Protein AF-A0A942KW38-F1 (afdb_monomer_lite)

Structure (mmCIF, N/CA/C/O backbone):
data_AF-A0A942KW38-F1
#
_entry.id   AF-A0A942KW38-F1
#
loop_
_atom_site.group_PDB
_atom_site.id
_atom_site.type_symbol
_atom_site.label_atom_id
_atom_site.label_alt_id
_atom_site.label_comp_id
_atom_site.label_asym_id
_atom_site.label_entity_id
_atom_site.label_seq_id
_atom_site.pdbx_PDB_ins_code
_atom_site.Cartn_x
_atom_site.Cartn_y
_atom_site.Cartn_z
_atom_site.occupancy
_atom_site.B_iso_or_equiv
_atom_site.auth_seq_id
_atom_site.auth_comp_id
_atom_site.auth_asym_id
_atom_site.auth_atom_id
_atom_site.pdbx_PDB_model_num
ATOM 1 N N . MET A 1 1 ? -9.219 4.571 5.952 1.00 87.12 1 MET A N 1
ATOM 2 C CA . MET A 1 1 ? -8.013 3.907 6.457 1.00 87.12 1 MET A CA 1
ATOM 3 C C . MET A 1 1 ? -8.110 2.416 6.201 1.00 87.12 1 MET A C 1
ATOM 5 O O . MET A 1 1 ? -9.142 1.850 6.554 1.00 87.12 1 MET A O 1
ATOM 9 N N . PRO A 1 2 ? -7.088 1.802 5.589 1.00 93.56 2 PRO A N 1
ATOM 10 C CA . PRO A 1 2 ? -7.026 0.355 5.469 1.00 93.56 2 PRO A CA 1
ATOM 11 C C . PRO A 1 2 ? -7.010 -0.313 6.845 1.00 93.56 2 PRO A C 1
ATOM 13 O O . PRO A 1 2 ? -6.400 0.193 7.786 1.00 93.56 2 PRO A O 1
ATOM 16 N N . LYS A 1 3 ? -7.657 -1.471 6.956 1.00 95.69 3 LYS A N 1
ATOM 17 C CA . LYS A 1 3 ? -7.644 -2.303 8.160 1.00 95.69 3 LYS A CA 1
ATOM 18 C C . LYS A 1 3 ? -7.396 -3.755 7.801 1.00 95.69 3 LYS A C 1
ATOM 20 O O . LYS A 1 3 ? -8.047 -4.312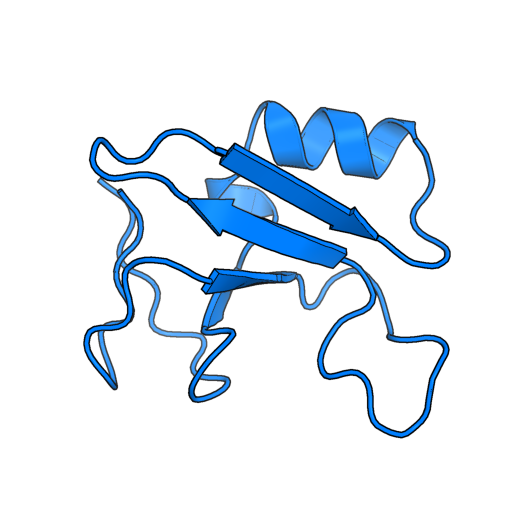 6.924 1.00 95.69 3 LYS A O 1
ATOM 25 N N . CYS A 1 4 ? -6.492 -4.409 8.514 1.00 96.94 4 CYS A N 1
ATOM 26 C CA . CYS A 1 4 ? -6.323 -5.846 8.400 1.00 96.94 4 CYS A CA 1
ATOM 27 C C . CYS A 1 4 ? -7.498 -6.564 9.077 1.00 96.94 4 CYS A C 1
ATOM 29 O O . CYS A 1 4 ? -7.673 -6.473 10.292 1.00 96.94 4 CYS A O 1
ATOM 31 N N . GLY A 1 5 ? -8.255 -7.342 8.306 1.00 96.81 5 GLY A N 1
ATOM 32 C CA . GLY A 1 5 ? -9.341 -8.185 8.808 1.00 96.81 5 GLY A CA 1
ATOM 33 C C . GLY A 1 5 ? -8.874 -9.354 9.681 1.00 96.81 5 GLY A C 1
ATOM 34 O O . GLY A 1 5 ? -9.693 -9.958 10.361 1.00 96.81 5 GLY A O 1
ATOM 35 N N . SER A 1 6 ? -7.573 -9.672 9.692 1.00 97.25 6 SER A N 1
ATOM 36 C CA . SER A 1 6 ? -7.023 -10.779 10.491 1.00 97.25 6 SER A CA 1
ATOM 37 C C . SER A 1 6 ? -6.484 -10.346 11.856 1.00 97.25 6 SER A C 1
ATOM 39 O O . SER A 1 6 ? -6.765 -11.013 12.843 1.00 97.25 6 SER A O 1
ATOM 41 N N . CYS A 1 7 ? -5.706 -9.258 11.935 1.00 96.50 7 CYS A N 1
ATOM 42 C CA . CYS A 1 7 ? -5.088 -8.814 13.196 1.00 96.50 7 CYS A CA 1
ATOM 43 C C . CYS A 1 7 ? -5.496 -7.404 13.645 1.00 96.50 7 CYS A C 1
ATOM 45 O O . CYS A 1 7 ? -5.003 -6.926 14.662 1.00 96.50 7 CYS A O 1
ATOM 47 N N . GLY A 1 8 ? -6.354 -6.713 12.888 1.00 95.50 8 GLY A N 1
ATOM 48 C CA . GLY A 1 8 ? -6.804 -5.361 13.217 1.00 95.50 8 GLY A CA 1
ATOM 49 C C . GLY A 1 8 ? -5.773 -4.256 12.979 1.00 95.50 8 GLY A C 1
ATOM 50 O O . GLY A 1 8 ? -6.049 -3.119 13.334 1.00 95.50 8 GLY A O 1
ATOM 51 N N . ASN A 1 9 ? -4.611 -4.556 12.384 1.00 95.31 9 ASN A N 1
ATOM 52 C CA . ASN A 1 9 ? -3.617 -3.543 12.018 1.00 95.31 9 ASN A CA 1
ATOM 53 C C . ASN A 1 9 ? -4.219 -2.483 11.090 1.00 95.31 9 ASN A C 1
ATOM 55 O O . ASN A 1 9 ? -4.844 -2.826 10.090 1.00 95.31 9 ASN A O 1
ATOM 59 N N . GLU A 1 10 ? -3.949 -1.222 11.397 1.00 95.12 10 GLU A N 1
ATOM 60 C CA . GLU A 1 10 ? -4.438 -0.051 10.659 1.00 95.12 10 GLU A CA 1
ATOM 61 C C . GLU A 1 10 ? -3.293 0.873 10.207 1.00 95.12 10 GLU A C 1
ATOM 63 O O . GLU A 1 10 ? -3.527 1.860 9.517 1.00 95.12 10 GLU A O 1
ATOM 68 N N . GLY A 1 11 ? -2.047 0.548 10.576 1.00 95.06 11 GLY A N 1
ATOM 69 C CA . GLY A 1 11 ? -0.894 1.421 10.358 1.00 95.06 11 GLY A CA 1
ATOM 70 C C . GLY A 1 11 ? -0.008 1.006 9.190 1.00 95.06 11 GLY A C 1
ATOM 71 O O . GLY A 1 11 ? 0.335 1.844 8.369 1.00 95.06 11 GLY A O 1
ATOM 72 N N . ILE A 1 12 ? 0.397 -0.264 9.111 1.00 95.44 12 ILE A N 1
ATOM 73 C CA . ILE A 1 12 ? 1.473 -0.677 8.191 1.00 95.44 12 ILE A CA 1
ATOM 74 C C . ILE A 1 12 ? 0.957 -1.675 7.165 1.00 95.44 12 ILE A C 1
ATOM 76 O O . ILE A 1 12 ? 0.454 -2.738 7.539 1.00 95.44 12 ILE A O 1
ATOM 80 N N . PHE A 1 13 ? 1.129 -1.370 5.882 1.00 96.06 13 PHE A N 1
ATOM 81 C CA . PHE A 1 13 ? 0.704 -2.242 4.792 1.00 96.06 13 PHE A CA 1
ATOM 82 C C . PHE A 1 13 ? 1.793 -2.377 3.733 1.00 96.06 13 PHE A C 1
ATOM 84 O O . PHE A 1 13 ? 2.460 -1.416 3.366 1.00 96.06 13 PHE A O 1
ATOM 91 N N . ASP A 1 14 ? 1.969 -3.600 3.262 1.00 95.75 14 ASP A N 1
ATOM 92 C CA . ASP A 1 14 ? 3.002 -4.027 2.336 1.00 95.75 14 ASP A CA 1
ATOM 93 C C . ASP A 1 14 ? 2.405 -4.257 0.948 1.00 95.75 14 ASP A C 1
ATOM 95 O O . ASP A 1 14 ? 1.254 -4.674 0.809 1.00 95.75 14 ASP A O 1
ATOM 99 N N . SER A 1 15 ? 3.221 -4.054 -0.081 1.00 94.31 15 SER A N 1
ATOM 100 C CA . SER A 1 15 ? 2.927 -4.496 -1.438 1.00 94.31 15 SER A CA 1
ATOM 101 C C . SER A 1 15 ? 3.541 -5.858 -1.731 1.00 94.31 15 SER A C 1
ATOM 103 O O . SER A 1 15 ? 4.747 -6.045 -1.584 1.00 94.31 15 SER A O 1
ATOM 105 N N . LYS A 1 16 ? 2.763 -6.798 -2.275 1.00 90.69 16 LYS A N 1
ATOM 106 C CA . LYS A 1 16 ? 3.344 -8.020 -2.861 1.00 90.69 16 LYS A CA 1
ATOM 107 C C . LYS A 1 16 ? 4.049 -7.784 -4.204 1.00 90.69 16 LYS A C 1
ATOM 109 O O . LYS A 1 16 ? 4.720 -8.686 -4.695 1.00 90.69 16 LYS A O 1
ATOM 114 N N . SER A 1 17 ? 3.830 -6.628 -4.840 1.00 87.50 17 SER A N 1
ATOM 115 C CA . SER A 1 17 ? 4.288 -6.357 -6.214 1.00 87.50 17 SER A CA 1
ATOM 116 C C . SER A 1 17 ? 5.788 -6.082 -6.317 1.00 87.50 17 SER A C 1
ATOM 118 O O . SER A 1 17 ? 6.362 -6.211 -7.397 1.00 87.50 17 SER A O 1
ATOM 120 N N . VAL A 1 18 ? 6.430 -5.745 -5.196 1.00 88.62 18 VAL A N 1
ATOM 121 C CA . VAL A 1 18 ? 7.862 -5.457 -5.134 1.00 88.62 18 VAL A CA 1
ATOM 122 C C . VAL A 1 18 ? 8.522 -6.454 -4.202 1.00 88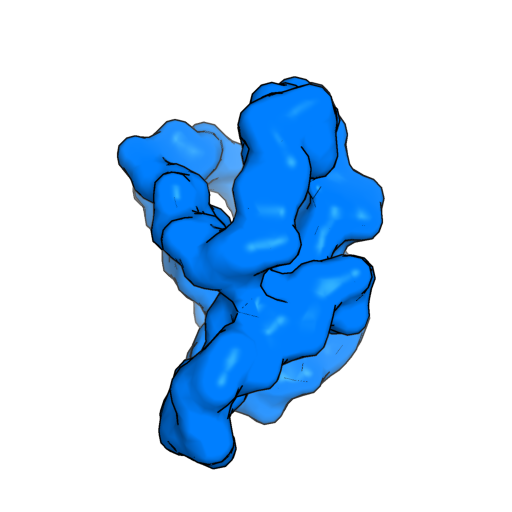.62 18 VAL A C 1
ATOM 124 O O . VAL A 1 18 ? 8.301 -6.444 -2.990 1.00 88.62 18 VAL A O 1
ATOM 127 N N . ASN A 1 19 ? 9.364 -7.310 -4.777 1.00 85.88 19 ASN A N 1
ATOM 128 C CA . ASN A 1 19 ? 10.135 -8.257 -3.990 1.00 85.88 19 ASN A CA 1
ATOM 129 C C . ASN A 1 19 ? 11.157 -7.511 -3.113 1.00 85.88 19 ASN A C 1
ATOM 131 O O . ASN A 1 19 ? 11.852 -6.618 -3.606 1.00 85.88 19 ASN A O 1
ATOM 135 N N . PRO A 1 20 ? 11.291 -7.882 -1.831 1.00 84.25 20 PRO A N 1
ATOM 136 C CA . PRO A 1 20 ? 12.320 -7.326 -0.968 1.00 84.25 20 PRO A CA 1
ATOM 137 C C . PRO A 1 20 ? 13.714 -7.707 -1.478 1.00 84.25 20 PRO A C 1
ATOM 139 O O . PRO A 1 20 ? 13.978 -8.859 -1.813 1.00 84.25 20 PRO A O 1
ATOM 142 N N . VAL A 1 21 ? 14.641 -6.748 -1.473 1.00 80.25 21 VAL A N 1
ATOM 143 C CA . VAL A 1 21 ? 16.057 -7.004 -1.807 1.00 80.25 21 VAL A CA 1
ATOM 144 C C . VAL A 1 21 ? 16.801 -7.660 -0.639 1.00 80.25 21 VAL A C 1
ATOM 146 O O . VAL A 1 21 ? 17.793 -8.359 -0.831 1.00 80.25 21 VAL A O 1
ATOM 149 N N . ARG A 1 22 ? 16.338 -7.436 0.597 1.00 75.69 22 ARG A N 1
AT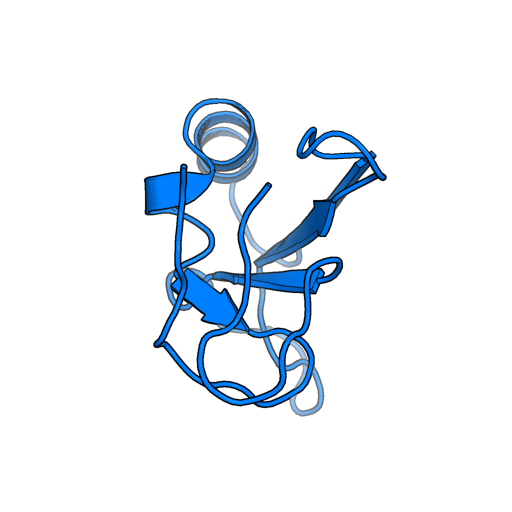OM 150 C CA . ARG A 1 22 ? 16.972 -7.967 1.810 1.00 75.69 22 ARG A CA 1
ATOM 151 C C . ARG A 1 22 ? 16.262 -9.244 2.272 1.00 75.69 22 ARG A C 1
ATOM 153 O O . ARG A 1 22 ? 15.044 -9.199 2.417 1.00 75.69 22 ARG A O 1
ATOM 160 N N . PRO A 1 23 ? 16.990 -10.323 2.628 1.00 71.38 23 PRO A N 1
ATOM 161 C CA . PRO A 1 23 ? 16.397 -11.600 3.051 1.00 71.38 23 PRO A CA 1
ATOM 162 C C . PRO A 1 23 ? 15.425 -11.512 4.237 1.00 71.38 23 PRO A C 1
ATOM 164 O O . PRO A 1 23 ? 14.568 -12.372 4.394 1.00 71.38 23 PRO A O 1
ATOM 167 N N . LEU A 1 24 ? 15.573 -10.490 5.086 1.00 73.56 24 LEU A N 1
ATOM 168 C CA . LEU A 1 24 ? 14.741 -10.275 6.275 1.00 73.56 24 LEU A CA 1
ATOM 169 C C . LEU A 1 24 ? 13.646 -9.219 6.074 1.00 73.56 24 LEU A C 1
ATOM 171 O O . LEU A 1 24 ? 12.829 -9.012 6.970 1.00 73.56 24 LEU A O 1
ATOM 175 N N . ALA A 1 25 ? 13.631 -8.52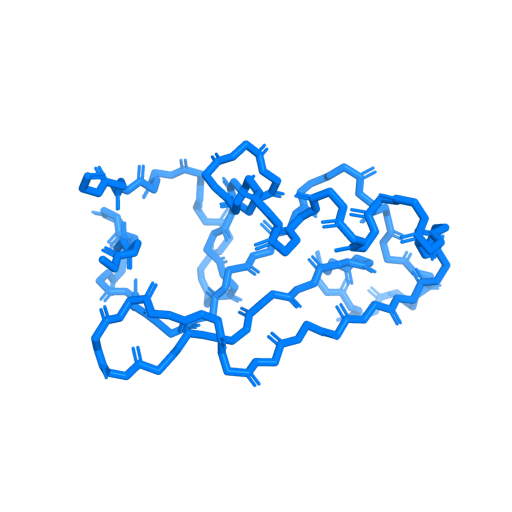5 4.934 1.00 76.19 25 ALA A N 1
ATOM 176 C CA . ALA A 1 25 ? 12.581 -7.560 4.642 1.00 76.19 25 ALA A CA 1
ATOM 177 C C . ALA A 1 25 ? 11.322 -8.299 4.179 1.00 76.19 25 ALA A C 1
ATOM 179 O O . ALA A 1 25 ? 11.388 -9.234 3.385 1.00 76.19 25 ALA A O 1
ATOM 180 N N . ARG A 1 26 ? 10.165 -7.871 4.688 1.00 74.31 26 ARG A N 1
ATOM 181 C CA . ARG A 1 26 ? 8.865 -8.476 4.357 1.00 74.31 26 ARG A CA 1
ATOM 182 C C . ARG A 1 26 ? 8.334 -8.029 2.997 1.00 74.31 26 ARG A C 1
ATOM 184 O O . ARG A 1 26 ? 7.578 -8.765 2.369 1.00 74.31 26 ARG A O 1
ATOM 191 N N . SER A 1 27 ? 8.755 -6.850 2.549 1.00 85.81 27 SER A N 1
ATOM 192 C CA . SER A 1 27 ? 8.316 -6.216 1.313 1.00 85.81 27 SER A CA 1
ATOM 193 C C . SER A 1 27 ? 9.404 -5.304 0.749 1.00 85.81 27 SER A C 1
ATOM 195 O O . SER A 1 27 ? 10.213 -4.759 1.502 1.00 85.81 27 SER A O 1
ATOM 197 N N . GLY A 1 28 ? 9.429 -5.138 -0.574 1.00 90.75 28 GLY A N 1
ATOM 198 C CA . GLY A 1 28 ? 10.209 -4.094 -1.242 1.00 90.75 28 GLY A CA 1
ATOM 199 C C . GLY A 1 28 ? 9.484 -2.744 -1.330 1.00 90.75 28 GLY A C 1
ATOM 200 O O . GLY A 1 28 ? 10.090 -1.766 -1.759 1.00 90.75 28 GLY A O 1
ATOM 201 N N . LEU A 1 29 ? 8.211 -2.677 -0.925 1.00 94.81 29 LEU A N 1
ATOM 202 C CA . LEU A 1 29 ? 7.393 -1.462 -0.896 1.00 94.81 29 LEU A CA 1
ATOM 203 C C . LEU A 1 29 ? 6.381 -1.529 0.261 1.00 94.81 29 LEU A C 1
ATOM 205 O O . LEU A 1 29 ? 5.542 -2.431 0.309 1.00 94.81 29 LEU A O 1
ATOM 209 N N . GLN A 1 30 ? 6.456 -0.584 1.190 1.00 95.56 30 GLN A N 1
ATOM 210 C CA . GLN A 1 30 ? 5.651 -0.535 2.410 1.00 95.56 30 GLN A CA 1
ATOM 211 C C . GLN A 1 30 ? 5.115 0.879 2.628 1.00 95.56 30 GLN A C 1
ATOM 213 O O . GLN A 1 30 ? 5.842 1.850 2.451 1.00 95.56 30 GLN A O 1
ATOM 218 N N . ALA A 1 31 ? 3.860 0.999 3.048 1.00 95.88 31 ALA A N 1
ATOM 219 C CA . ALA A 1 31 ? 3.269 2.254 3.487 1.00 95.88 31 ALA A CA 1
ATOM 220 C C . ALA A 1 31 ? 2.980 2.245 4.984 1.00 95.88 31 ALA A C 1
ATOM 222 O O . ALA A 1 31 ? 2.500 1.257 5.548 1.00 95.88 31 ALA A O 1
ATOM 223 N N . LEU A 1 32 ? 3.212 3.405 5.589 1.00 95.94 32 LEU A N 1
ATOM 224 C CA . LEU A 1 32 ? 2.727 3.774 6.905 1.00 95.94 32 LEU A CA 1
ATOM 225 C C . LEU A 1 32 ? 1.546 4.732 6.734 1.00 95.94 32 LEU A C 1
ATOM 227 O O . LEU A 1 32 ? 1.672 5.763 6.076 1.00 95.94 32 LEU A O 1
ATOM 231 N N . PHE A 1 33 ? 0.421 4.419 7.362 1.00 94.81 33 PHE A N 1
ATOM 232 C CA . PHE A 1 33 ? -0.783 5.239 7.388 1.00 94.81 33 PHE A CA 1
ATOM 233 C C . PHE A 1 33 ? -0.900 5.960 8.730 1.00 94.81 33 PHE A C 1
ATOM 235 O O . PHE A 1 33 ? -0.655 5.382 9.790 1.00 94.81 33 PHE A O 1
ATOM 242 N N . SER A 1 34 ? -1.276 7.237 8.688 1.00 91.38 34 SER A N 1
ATOM 243 C CA . SER A 1 34 ? -1.614 8.012 9.882 1.00 91.38 34 SER A CA 1
ATOM 244 C C . SER A 1 34 ? -3.072 7.802 10.291 1.00 91.38 34 SER A C 1
ATOM 246 O O . SER A 1 34 ? -3.919 7.408 9.481 1.00 91.38 34 SER A O 1
ATOM 248 N N . ASN A 1 35 ? -3.392 8.163 11.539 1.00 81.75 35 ASN A N 1
ATOM 249 C CA . ASN A 1 35 ? -4.777 8.293 11.993 1.00 81.75 35 ASN A CA 1
ATOM 250 C C . ASN A 1 35 ? -5.531 9.248 11.053 1.00 81.75 35 ASN A C 1
ATOM 252 O O . ASN A 1 35 ? -5.194 10.425 10.959 1.00 81.75 35 ASN A O 1
ATOM 256 N N . GLY A 1 36 ? -6.510 8.716 10.318 1.00 79.31 36 GLY A N 1
ATOM 257 C CA . GLY A 1 36 ? -7.212 9.415 9.233 1.00 79.31 36 GLY A CA 1
ATOM 258 C C . GLY A 1 36 ? -7.155 8.682 7.890 1.00 79.31 36 GLY A C 1
ATOM 259 O O . GLY A 1 36 ? -7.946 8.969 6.999 1.00 79.31 36 GLY A O 1
ATOM 260 N N . GLY A 1 37 ? -6.286 7.674 7.753 1.00 83.62 37 GLY A N 1
ATOM 261 C CA . GLY A 1 37 ? -6.209 6.846 6.549 1.00 83.62 37 GLY A CA 1
ATOM 262 C C . GLY A 1 37 ? -5.429 7.457 5.394 1.00 83.62 37 GLY A C 1
ATOM 263 O O . GLY A 1 37 ? -5.480 6.911 4.297 1.00 83.62 37 GLY A O 1
ATOM 264 N N . THR A 1 38 ? -4.705 8.544 5.640 1.00 90.12 38 THR A N 1
ATOM 265 C CA . THR A 1 38 ? -3.725 9.104 4.711 1.00 90.12 38 THR A CA 1
ATOM 266 C C . THR A 1 38 ? -2.379 8.410 4.872 1.00 90.12 38 THR A C 1
ATOM 268 O O . THR A 1 38 ? -2.004 8.010 5.976 1.00 90.12 38 THR A O 1
ATOM 271 N N . ILE A 1 39 ? -1.635 8.293 3.777 1.00 94.06 39 ILE A N 1
ATOM 272 C CA . ILE A 1 39 ? -0.255 7.810 3.805 1.00 94.06 39 ILE A CA 1
ATOM 273 C C . ILE A 1 39 ? 0.610 8.857 4.513 1.00 94.06 39 ILE A C 1
ATOM 275 O O . ILE A 1 39 ? 0.678 10.009 4.090 1.00 94.06 39 ILE A O 1
ATOM 279 N N . ALA A 1 40 ? 1.267 8.446 5.592 1.00 95.25 40 ALA A N 1
ATOM 280 C CA . ALA A 1 40 ? 2.267 9.237 6.295 1.00 95.25 40 ALA A CA 1
ATOM 281 C C . ALA A 1 40 ? 3.656 9.069 5.668 1.00 95.25 40 ALA A C 1
ATOM 283 O O . ALA A 1 40 ? 4.423 10.026 5.600 1.00 95.25 40 ALA A O 1
ATOM 284 N N . ASN A 1 41 ? 3.985 7.852 5.225 1.00 94.94 41 ASN A N 1
ATOM 285 C CA . ASN A 1 41 ? 5.266 7.537 4.602 1.00 94.94 41 ASN A CA 1
ATOM 286 C C . ASN A 1 41 ? 5.147 6.326 3.667 1.00 94.94 41 ASN A C 1
ATOM 288 O O . ASN A 1 41 ? 4.340 5.432 3.922 1.00 94.94 41 ASN A O 1
ATOM 292 N N . VAL A 1 42 ? 6.002 6.270 2.642 1.00 94.56 42 VAL A N 1
ATOM 293 C CA . VAL A 1 42 ? 6.223 5.074 1.818 1.00 94.56 42 VAL A CA 1
ATOM 294 C C . VAL A 1 42 ? 7.705 4.738 1.829 1.00 94.56 42 VAL A C 1
ATOM 296 O O . VAL A 1 42 ? 8.536 5.492 1.325 1.00 94.56 42 VAL A O 1
ATOM 299 N N . GLU A 1 43 ? 8.029 3.582 2.389 1.00 93.12 43 GLU A N 1
ATOM 300 C CA . GLU A 1 43 ? 9.362 3.001 2.351 1.00 93.12 43 GLU A CA 1
ATOM 301 C C . GLU A 1 43 ? 9.471 2.061 1.156 1.00 93.12 43 GLU A C 1
ATOM 303 O O . GLU A 1 43 ? 8.586 1.242 0.902 1.00 93.12 43 GLU A O 1
ATOM 308 N N . TYR A 1 44 ? 10.565 2.160 0.406 1.00 92.12 44 TYR A N 1
ATOM 309 C CA . TYR A 1 44 ? 10.772 1.327 -0.768 1.00 92.12 44 TYR A CA 1
ATOM 310 C C . TYR A 1 44 ? 12.239 0.963 -0.961 1.00 92.12 44 TYR A C 1
ATOM 312 O O . TYR A 1 44 ? 13.155 1.718 -0.639 1.00 92.12 44 TYR A O 1
ATOM 320 N N . CYS A 1 45 ? 12.462 -0.223 -1.516 1.00 88.56 45 CYS A N 1
ATOM 321 C CA . CYS A 1 45 ? 13.771 -0.722 -1.890 1.00 88.56 45 CYS A CA 1
ATOM 322 C C . CYS A 1 45 ? 13.653 -1.389 -3.259 1.00 88.56 45 CYS A C 1
ATOM 324 O O . CYS A 1 45 ? 12.957 -2.391 -3.398 1.00 88.56 45 CYS A O 1
ATOM 326 N N . ASN A 1 46 ? 14.338 -0.826 -4.260 1.00 84.75 46 ASN A N 1
ATOM 327 C CA . ASN A 1 46 ? 14.302 -1.298 -5.649 1.00 84.75 46 ASN A CA 1
ATOM 328 C C . ASN A 1 46 ? 12.913 -1.211 -6.323 1.00 84.75 46 ASN A C 1
ATOM 330 O O . ASN A 1 46 ? 12.644 -1.922 -7.288 1.00 84.75 46 ASN A O 1
ATOM 334 N N . ALA A 1 47 ? 12.037 -0.327 -5.831 1.00 89.00 47 ALA A N 1
ATOM 335 C CA . ALA A 1 47 ? 10.827 0.073 -6.544 1.00 89.00 47 ALA A CA 1
ATOM 336 C C . ALA A 1 47 ? 11.139 1.279 -7.454 1.00 89.00 47 ALA A C 1
ATOM 338 O O . ALA A 1 47 ? 11.761 2.234 -6.977 1.00 89.00 47 ALA A O 1
ATOM 339 N N . PRO A 1 48 ? 10.724 1.267 -8.734 1.00 91.75 48 PRO A N 1
ATOM 340 C CA . PRO A 1 48 ? 10.861 2.430 -9.606 1.00 91.75 48 PRO A CA 1
ATOM 341 C C . PRO A 1 48 ? 9.982 3.584 -9.105 1.00 91.75 48 PRO A C 1
ATOM 343 O O . PRO A 1 48 ? 8.919 3.356 -8.522 1.00 91.75 48 PRO A O 1
ATOM 346 N N . TRP A 1 49 ? 10.416 4.826 -9.335 1.00 92.12 49 TRP A N 1
ATOM 347 C CA . TRP A 1 49 ? 9.718 6.018 -8.840 1.00 92.12 49 TRP A CA 1
ATOM 348 C C . TRP A 1 49 ? 8.267 6.093 -9.331 1.00 92.12 49 TRP A C 1
ATOM 350 O O . TRP A 1 49 ? 7.378 6.472 -8.576 1.00 92.12 49 TRP A O 1
ATOM 360 N N . GLU A 1 50 ? 8.005 5.663 -10.563 1.00 95.25 50 GLU A N 1
ATOM 361 C CA . GLU A 1 50 ? 6.669 5.611 -11.154 1.00 95.25 50 GLU A CA 1
ATOM 362 C C . GLU A 1 50 ? 5.728 4.718 -10.340 1.00 95.25 50 GLU A C 1
ATOM 364 O O . GLU A 1 50 ? 4.571 5.076 -10.126 1.00 95.25 50 GLU A O 1
ATOM 369 N N . LEU A 1 51 ? 6.235 3.589 -9.834 1.00 94.44 51 LEU A N 1
ATOM 370 C CA . LEU A 1 51 ? 5.471 2.684 -8.980 1.00 94.44 51 LEU A CA 1
ATOM 371 C C . LEU A 1 51 ? 5.252 3.276 -7.588 1.00 94.44 51 LEU A C 1
ATOM 373 O O . LEU A 1 51 ? 4.156 3.161 -7.052 1.00 94.44 51 LEU A O 1
ATOM 377 N N . VAL A 1 52 ? 6.267 3.925 -7.010 1.00 95.19 52 VAL A N 1
ATOM 378 C CA . VAL A 1 52 ? 6.136 4.604 -5.709 1.00 95.19 52 VAL A CA 1
ATOM 379 C C . VAL A 1 52 ? 5.087 5.715 -5.796 1.00 95.19 52 VAL A C 1
ATOM 381 O O . VAL A 1 52 ? 4.210 5.809 -4.940 1.00 95.19 52 VAL A O 1
ATOM 384 N N . ASN A 1 53 ? 5.122 6.511 -6.866 1.00 95.69 53 ASN A N 1
ATOM 385 C CA . ASN A 1 53 ? 4.144 7.559 -7.123 1.00 95.69 53 ASN A CA 1
ATOM 386 C C . ASN A 1 53 ? 2.742 6.981 -7.385 1.00 95.69 53 ASN A C 1
ATOM 388 O O . ASN A 1 53 ? 1.758 7.509 -6.874 1.00 95.69 53 ASN A O 1
ATOM 392 N N . ALA A 1 54 ? 2.623 5.880 -8.132 1.00 95.50 54 ALA A N 1
ATOM 393 C CA . ALA A 1 54 ? 1.344 5.194 -8.327 1.00 95.50 54 ALA A CA 1
ATOM 394 C C . ALA A 1 54 ? 0.774 4.663 -7.001 1.00 95.50 54 ALA A C 1
ATOM 396 O O . ALA A 1 54 ? -0.389 4.910 -6.698 1.00 95.50 54 ALA A O 1
ATOM 397 N N . ALA A 1 55 ? 1.607 4.041 -6.162 1.00 94.88 55 ALA A N 1
ATOM 398 C CA . ALA A 1 55 ? 1.224 3.567 -4.833 1.00 94.88 55 ALA A CA 1
ATOM 399 C C . ALA A 1 55 ? 0.772 4.697 -3.903 1.00 94.88 55 ALA A C 1
ATOM 401 O O . ALA A 1 55 ? -0.119 4.495 -3.082 1.00 94.88 55 ALA A O 1
ATOM 402 N N . TRP A 1 56 ? 1.336 5.896 -4.061 1.00 94.6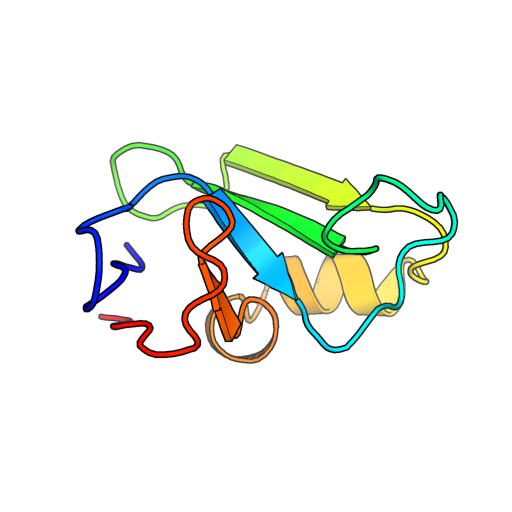2 56 TRP A N 1
ATOM 403 C CA . TRP A 1 56 ? 0.882 7.076 -3.331 1.00 94.62 56 TRP A CA 1
ATOM 404 C C . TRP A 1 56 ? -0.515 7.541 -3.764 1.00 94.62 56 TRP A C 1
ATOM 406 O O . TRP A 1 56 ? -1.308 7.978 -2.933 1.00 94.62 56 TRP A O 1
ATOM 416 N N . ASN A 1 57 ? -0.816 7.448 -5.062 1.00 94.69 57 ASN A N 1
ATOM 417 C CA . ASN A 1 57 ? -2.075 7.921 -5.643 1.00 94.69 57 ASN A CA 1
ATOM 418 C C . ASN A 1 57 ? -3.207 6.880 -5.596 1.00 94.69 57 ASN A C 1
ATOM 420 O O . ASN A 1 57 ? -4.372 7.264 -5.614 1.00 94.69 57 ASN A O 1
ATOM 424 N N . GLN A 1 58 ? -2.874 5.587 -5.570 1.00 94.38 58 GLN A N 1
ATOM 425 C CA . GLN A 1 58 ? -3.817 4.458 -5.604 1.00 94.38 58 GLN A CA 1
ATOM 426 C C . GLN A 1 58 ? -3.434 3.384 -4.564 1.00 94.38 58 GLN A C 1
ATOM 428 O O . GLN A 1 58 ? -3.149 2.232 -4.919 1.00 94.38 58 GLN A O 1
ATOM 433 N N . PRO A 1 59 ? -3.353 3.734 -3.268 1.00 94.50 59 PRO A N 1
ATOM 434 C CA . PRO A 1 59 ? -2.850 2.834 -2.231 1.00 94.50 59 PRO A CA 1
ATOM 435 C C . PRO A 1 59 ? -3.594 1.500 -2.145 1.00 94.50 59 PRO A C 1
ATOM 437 O O . PRO A 1 59 ? -2.971 0.471 -1.886 1.00 94.50 59 PRO A O 1
ATOM 440 N N . GLU A 1 60 ? -4.898 1.497 -2.403 1.00 94.06 60 GLU A N 1
ATOM 441 C CA . GLU A 1 60 ? -5.763 0.322 -2.347 1.00 94.06 60 GLU A CA 1
ATOM 442 C C . GLU A 1 60 ? -5.398 -0.767 -3.359 1.00 94.06 60 GLU A C 1
ATOM 444 O O . GLU A 1 60 ? -5.642 -1.951 -3.122 1.00 94.06 60 GLU A O 1
ATOM 449 N N . ILE A 1 61 ? -4.756 -0.376 -4.460 1.00 94.19 61 ILE A N 1
ATOM 450 C CA . ILE A 1 61 ? -4.282 -1.290 -5.502 1.00 94.19 61 ILE A CA 1
ATOM 451 C C . ILE A 1 61 ? -2.897 -1.840 -5.146 1.00 94.19 61 ILE A C 1
ATOM 453 O O . ILE A 1 61 ? -2.564 -2.979 -5.481 1.00 94.19 61 ILE A O 1
ATOM 457 N N . HIS A 1 62 ? -2.079 -1.034 -4.467 1.00 94.88 62 HIS A N 1
ATOM 458 C CA . HIS A 1 62 ? -0.661 -1.318 -4.280 1.00 94.88 62 HIS A CA 1
ATOM 459 C C . HIS A 1 62 ? -0.318 -1.948 -2.926 1.00 94.88 62 HIS A C 1
ATOM 461 O O . HIS A 1 62 ? 0.636 -2.724 -2.875 1.00 94.88 62 HIS A O 1
ATOM 467 N N . PHE A 1 63 ? -1.068 -1.682 -1.853 1.00 95.56 63 PHE A N 1
ATOM 468 C CA . PHE A 1 63 ? -0.779 -2.178 -0.500 1.00 95.56 63 PHE A CA 1
ATOM 469 C C . PHE A 1 63 ? -1.733 -3.303 -0.083 1.00 95.56 63 PHE A C 1
ATOM 471 O O . PHE A 1 63 ? -2.674 -3.130 0.686 1.00 95.56 63 PHE A O 1
ATOM 478 N N . ASP A 1 64 ? -1.488 -4.498 -0.600 1.00 95.06 64 ASP A N 1
ATOM 479 C CA . ASP A 1 64 ? -2.415 -5.624 -0.521 1.00 95.06 64 ASP A CA 1
ATOM 480 C C . ASP A 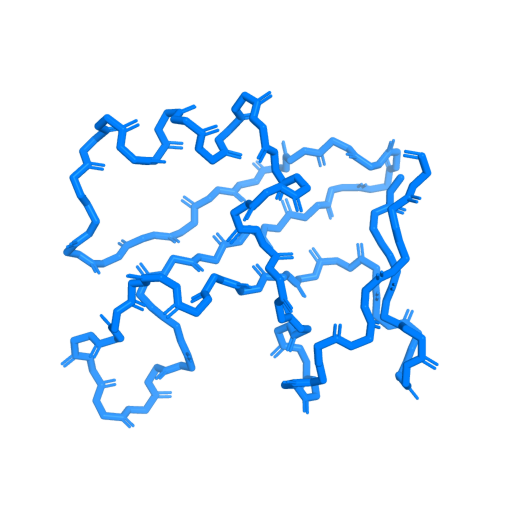1 64 ? -2.093 -6.645 0.582 1.00 95.06 64 ASP A C 1
ATOM 482 O O . ASP A 1 64 ? -2.747 -7.687 0.683 1.00 95.06 64 ASP A O 1
ATOM 486 N N . ARG A 1 65 ? -1.089 -6.367 1.420 1.00 95.75 65 ARG A N 1
ATOM 487 C CA . ARG A 1 65 ? -0.705 -7.212 2.553 1.00 95.75 65 ARG A CA 1
ATOM 488 C C . ARG A 1 65 ? -0.575 -6.418 3.839 1.00 95.75 65 ARG A C 1
ATOM 490 O O . ARG A 1 65 ? -0.143 -5.276 3.869 1.00 95.75 65 ARG A O 1
ATOM 497 N N . CYS A 1 66 ? -0.916 -7.053 4.948 1.00 95.81 66 CYS A N 1
ATOM 498 C CA . CYS A 1 66 ? -0.740 -6.479 6.268 1.00 95.81 66 CYS A CA 1
ATOM 499 C C . CYS A 1 66 ? 0.740 -6.537 6.658 1.00 95.81 66 CYS A C 1
ATOM 501 O O . CYS A 1 66 ? 1.280 -7.633 6.799 1.00 95.81 66 CYS A O 1
ATOM 503 N N . GLY A 1 67 ? 1.363 -5.398 6.967 1.00 93.69 67 GLY A N 1
ATOM 504 C CA . GLY A 1 67 ? 2.771 -5.362 7.385 1.00 93.69 67 GLY A CA 1
ATOM 505 C C . GLY A 1 67 ? 3.048 -6.088 8.706 1.00 93.69 67 GLY A C 1
ATOM 506 O O . GLY A 1 67 ? 4.127 -6.642 8.915 1.00 93.69 67 GLY A O 1
ATOM 507 N N . GLN A 1 68 ? 2.043 -6.172 9.585 1.00 94.44 68 GLN A N 1
ATOM 508 C CA . GLN A 1 68 ? 2.148 -6.885 10.865 1.00 94.44 68 GLN A CA 1
ATOM 509 C C . GLN A 1 68 ? 2.069 -8.417 10.733 1.00 94.44 68 GLN A C 1
ATOM 511 O O . GLN A 1 68 ? 2.995 -9.126 11.131 1.00 94.44 68 GLN A O 1
ATOM 516 N N . CYS A 1 69 ? 0.979 -8.951 10.168 1.00 94.50 69 CYS A N 1
ATOM 517 C CA . CYS A 1 69 ? 0.727 -10.400 10.133 1.00 94.50 69 CYS A CA 1
ATOM 518 C C . CYS A 1 69 ? 0.876 -11.055 8.748 1.00 94.50 69 CYS A C 1
ATOM 520 O O . CYS A 1 69 ? 0.740 -12.269 8.642 1.00 94.50 69 CYS A O 1
ATOM 522 N N . GLY A 1 70 ? 1.121 -10.285 7.685 1.00 93.69 70 GLY A N 1
ATOM 523 C CA . GLY A 1 70 ? 1.255 -10.789 6.312 1.00 93.69 70 GLY A CA 1
ATOM 524 C C . GLY A 1 70 ? -0.060 -11.161 5.617 1.00 93.69 70 GLY A C 1
ATOM 525 O O . GLY A 1 70 ? -0.042 -11.524 4.443 1.00 93.69 70 GLY A O 1
ATOM 526 N N . SER A 1 71 ? -1.200 -11.066 6.309 1.00 95.94 71 SER A N 1
ATOM 527 C CA . SER A 1 71 ? -2.518 -11.369 5.740 1.00 95.94 71 SER A CA 1
ATOM 528 C C . SER A 1 71 ? -2.856 -10.460 4.560 1.00 95.94 71 SER A C 1
ATOM 530 O O . SER A 1 71 ? -2.619 -9.255 4.620 1.00 95.94 71 SER A O 1
ATOM 532 N N . SER A 1 72 ? -3.471 -11.027 3.523 1.00 95.50 72 SER A N 1
ATOM 533 C CA . SER A 1 72 ? -4.047 -10.288 2.392 1.00 95.50 72 SER A CA 1
ATOM 534 C C . SER A 1 72 ? -5.501 -9.862 2.621 1.00 95.50 72 SER A C 1
ATOM 536 O O . SER A 1 72 ? -6.135 -9.310 1.728 1.00 95.50 72 SER A O 1
ATOM 538 N N . SER A 1 73 ? -6.063 -10.135 3.802 1.00 96.69 73 SER A N 1
ATOM 539 C CA . SER A 1 73 ? -7.404 -9.684 4.173 1.00 96.69 73 SER A CA 1
ATOM 540 C C . SER A 1 73 ? -7.353 -8.206 4.565 1.00 96.69 73 SER A C 1
ATOM 542 O O . SER A 1 73 ? -7.308 -7.885 5.754 1.00 96.69 73 SER A O 1
ATOM 544 N N . ILE A 1 74 ? -7.324 -7.312 3.575 1.00 95.69 74 ILE A N 1
ATOM 545 C CA . ILE A 1 74 ? -7.309 -5.856 3.768 1.00 95.69 74 ILE A CA 1
ATOM 546 C C . ILE A 1 74 ? -8.692 -5.287 3.462 1.00 95.69 74 ILE A C 1
ATOM 548 O O . ILE A 1 74 ? -9.258 -5.539 2.403 1.00 95.69 74 ILE A O 1
ATOM 552 N N . LEU A 1 75 ? -9.227 -4.516 4.400 1.00 95.06 75 LEU A N 1
ATOM 553 C CA . LEU A 1 75 ? -10.458 -3.757 4.245 1.00 95.06 75 LEU A CA 1
ATOM 554 C C . LEU A 1 75 ? -10.085 -2.313 3.927 1.00 95.06 75 LEU A C 1
ATOM 556 O O . LEU A 1 75 ? -9.483 -1.644 4.765 1.00 95.06 75 LEU A O 1
ATOM 560 N N . TRP A 1 76 ? -10.441 -1.852 2.734 1.00 92.12 76 TRP A N 1
ATOM 561 C CA . TRP A 1 76 ? -10.334 -0.457 2.314 1.00 92.12 76 TRP A CA 1
ATOM 562 C C . TRP A 1 76 ? -11.719 0.204 2.413 1.00 92.12 76 TRP A C 1
ATOM 564 O O . TRP A 1 76 ? -12.700 -0.463 2.074 1.00 92.12 76 TRP A O 1
ATOM 574 N N . PRO A 1 77 ? -11.838 1.440 2.931 1.00 80.75 77 PRO A N 1
ATOM 575 C CA . PRO A 1 77 ? -13.089 2.198 2.879 1.00 80.75 77 PRO A CA 1
ATOM 576 C C . PRO A 1 77 ? -13.349 2.823 1.508 1.00 80.75 77 PRO A C 1
ATOM 578 O O . PRO A 1 77 ? -12.380 2.955 0.727 1.00 80.75 77 PRO A O 1
#

Secondary structure (DSSP, 8-state):
--EETTT---SEEE-TTS--SSTT-S-SEEEEEPTTS-EEEEEESS--HHHHHHHHH-HHHH--EETTT----EE--

pLDDT: mean 91.52, std 6.23, range [71.38, 97.25]

Sequence (77 aa):
MPKCGSCGNEGIFDSKSVNPVRPLARSGLQALFSNGGTIANVEYCNAPWELVNAAWNQPEIHFDRCGQCGSSSILWP

Radius of gyration: 11.27 Å; chains: 1; bounding box: 30×21×24 Å

Foldseek 3Di:
DKAAPPPGDDFKFAFPPAPDPDPPDPHQWMFGADDPRQTPDIHHDPDDPVLVVVCNVCVVVGRQADRPPRDSRMDDD